Protein AF-A0A7Z8L5N6-F1 (afdb_monomer_lite)

Sequence (135 aa):
MPRYLVSDHAMERLQERFPQLWSALPVDDLAARMCVARWVSRGKSMGSQRRQDLLLACPIPWAGSTVTVVCAVSPLLGNRRPDTWAVRTVLSLEMAQANSARAQHEIRHAGQRRRQQQRRRRALRLRPQVVDWNC

Foldseek 3Di:
DFFEFEDPQALVQCCVPPVVVNVPADPDPVSSRVVVRVQQVPFDFPQAAPPGWTWTWRWDDDDNDTFTKIWTKDQPPPDPDRRYIYRPHIDHPVRVVVRVVVRVVVVVVVVVVVVVVVVVVVVVVPPPPPPPPDD

Structure (mmCIF, N/CA/C/O backbone):
data_AF-A0A7Z8L5N6-F1
#
_entry.id   AF-A0A7Z8L5N6-F1
#
loop_
_atom_site.group_PDB
_atom_site.id
_atom_site.type_symbol
_atom_site.label_atom_id
_atom_site.label_alt_id
_atom_site.label_comp_id
_atom_site.label_asym_id
_atom_site.label_entity_id
_atom_site.label_seq_id
_atom_site.pdbx_PDB_ins_code
_atom_site.Cartn_x
_atom_site.Cartn_y
_atom_site.Cartn_z
_atom_site.occupancy
_atom_site.B_iso_or_equiv
_atom_site.auth_seq_id
_atom_site.auth_comp_id
_atom_site.auth_asym_id
_atom_site.auth_atom_id
_atom_site.pdbx_PDB_model_num
ATOM 1 N N . MET A 1 1 ? -3.185 -17.207 -6.022 1.00 68.25 1 MET A N 1
ATOM 2 C CA . MET A 1 1 ? -2.449 -15.999 -5.580 1.00 68.25 1 MET A CA 1
ATOM 3 C C . MET A 1 1 ? -3.329 -14.775 -5.803 1.00 68.25 1 MET A C 1
ATOM 5 O O . MET A 1 1 ? -3.968 -14.737 -6.853 1.00 68.25 1 MET A O 1
ATOM 9 N N . PRO A 1 2 ? -3.383 -13.814 -4.859 1.00 83.62 2 PRO A N 1
ATOM 10 C CA . PRO A 1 2 ? -4.197 -12.608 -5.002 1.00 83.62 2 PRO A CA 1
ATOM 11 C C . PRO A 1 2 ? -3.788 -11.804 -6.239 1.00 83.62 2 PRO A C 1
ATOM 13 O O . PRO A 1 2 ? -2.598 -11.685 -6.542 1.00 83.62 2 PRO A O 1
ATOM 16 N N . ARG A 1 3 ? -4.769 -11.251 -6.951 1.00 90.81 3 ARG A N 1
ATOM 17 C CA . ARG A 1 3 ? -4.547 -10.333 -8.074 1.00 90.81 3 ARG A CA 1
ATOM 18 C C . ARG A 1 3 ? -4.662 -8.903 -7.572 1.00 90.81 3 ARG A C 1
ATOM 20 O O . ARG A 1 3 ? -5.661 -8.561 -6.947 1.00 90.81 3 ARG A O 1
ATOM 27 N N . TYR A 1 4 ? -3.675 -8.073 -7.883 1.00 94.12 4 TYR A N 1
ATOM 28 C CA . TYR A 1 4 ? -3.644 -6.677 -7.456 1.00 94.12 4 TYR A CA 1
ATOM 29 C C . TYR A 1 4 ? -3.927 -5.744 -8.631 1.00 94.12 4 TYR A C 1
ATOM 31 O O . TYR A 1 4 ? -3.301 -5.864 -9.682 1.00 94.12 4 TYR A O 1
ATOM 39 N N . LEU A 1 5 ? -4.861 -4.816 -8.440 1.00 94.50 5 LEU A N 1
ATOM 40 C CA . LEU A 1 5 ? -5.163 -3.733 -9.373 1.00 94.50 5 LEU A CA 1
ATOM 41 C C . LEU A 1 5 ? -4.654 -2.425 -8.785 1.00 94.50 5 LEU A C 1
ATOM 43 O O . LEU A 1 5 ? -5.035 -2.058 -7.674 1.00 94.50 5 LEU A O 1
ATOM 47 N N . VAL A 1 6 ? -3.786 -1.733 -9.515 1.00 96.56 6 VAL A N 1
ATOM 48 C CA . VAL A 1 6 ? -3.163 -0.495 -9.043 1.00 96.56 6 VAL A CA 1
ATOM 49 C C . VAL A 1 6 ? -4.013 0.692 -9.473 1.00 96.56 6 VAL A C 1
ATOM 51 O O . VAL A 1 6 ? -4.243 0.878 -10.668 1.00 96.56 6 VAL A O 1
ATOM 54 N N . SER A 1 7 ? -4.515 1.457 -8.500 1.00 95.31 7 SER A N 1
ATOM 55 C CA . SER A 1 7 ? -5.314 2.655 -8.766 1.00 95.31 7 SER A CA 1
ATOM 56 C C . SER A 1 7 ? -4.456 3.794 -9.316 1.00 95.31 7 SER A C 1
ATOM 58 O O . SER A 1 7 ? -3.252 3.850 -9.064 1.00 95.31 7 SER A O 1
ATOM 60 N N . ASP A 1 8 ? -5.091 4.743 -10.001 1.00 96.62 8 ASP A N 1
ATOM 61 C CA . ASP A 1 8 ? -4.429 5.971 -10.470 1.00 96.62 8 ASP A CA 1
ATOM 62 C C . ASP A 1 8 ? -3.824 6.740 -9.301 1.00 96.62 8 ASP A C 1
ATOM 64 O O . ASP A 1 8 ? -2.655 7.107 -9.318 1.00 96.62 8 ASP A O 1
ATOM 68 N N . HIS A 1 9 ? -4.581 6.841 -8.209 1.00 96.81 9 HIS A N 1
ATOM 69 C CA . HIS A 1 9 ? -4.106 7.467 -6.986 1.00 96.81 9 HIS A CA 1
ATOM 70 C C . HIS A 1 9 ? -2.848 6.791 -6.416 1.00 96.81 9 HIS A C 1
ATOM 72 O O . HIS A 1 9 ? -1.964 7.460 -5.886 1.00 96.81 9 HIS A O 1
ATOM 78 N N . ALA A 1 10 ? -2.737 5.463 -6.498 1.00 96.56 10 ALA A N 1
ATOM 79 C CA . ALA A 1 10 ? -1.530 4.768 -6.066 1.00 96.56 10 ALA A CA 1
ATOM 80 C C . ALA A 1 10 ? -0.332 5.096 -6.971 1.00 96.56 10 ALA A C 1
ATOM 82 O O . ALA A 1 10 ? 0.769 5.268 -6.449 1.00 96.56 10 ALA A O 1
ATOM 83 N N . MET A 1 11 ? -0.548 5.230 -8.283 1.00 97.75 11 MET A N 1
ATOM 84 C CA . MET A 1 11 ? 0.490 5.633 -9.237 1.00 97.75 11 MET A CA 1
ATOM 85 C C . MET A 1 11 ? 0.949 7.078 -9.003 1.00 97.75 11 MET A C 1
ATOM 87 O O . MET A 1 11 ? 2.147 7.313 -8.870 1.00 97.75 11 MET A O 1
ATOM 91 N N . GLU A 1 12 ? 0.019 8.021 -8.828 1.00 97.12 12 GLU A N 1
ATOM 92 C CA . GLU A 1 12 ? 0.323 9.419 -8.478 1.00 97.12 12 GLU A CA 1
ATOM 93 C C . GLU A 1 12 ? 1.181 9.503 -7.208 1.00 97.12 12 GLU A C 1
ATOM 95 O O . GLU A 1 12 ? 2.224 10.155 -7.178 1.00 97.12 12 GLU A O 1
ATOM 100 N N . ARG A 1 13 ? 0.793 8.781 -6.147 1.00 97.44 13 ARG A N 1
ATOM 101 C CA . ARG A 1 13 ? 1.563 8.776 -4.893 1.00 97.44 13 ARG A CA 1
ATOM 102 C C . ARG A 1 13 ? 2.911 8.085 -5.020 1.00 97.44 13 ARG A C 1
ATOM 104 O O . ARG A 1 13 ? 3.817 8.433 -4.266 1.00 97.44 13 ARG A O 1
ATOM 111 N N . LEU A 1 14 ? 3.063 7.138 -5.941 1.00 96.94 14 LEU A N 1
ATOM 112 C CA . LEU A 1 14 ? 4.355 6.523 -6.223 1.00 96.94 14 LEU A CA 1
ATOM 113 C C . LEU A 1 14 ? 5.297 7.535 -6.869 1.00 96.94 14 LEU A C 1
ATOM 115 O O . LEU A 1 14 ? 6.426 7.675 -6.407 1.00 96.94 14 LEU A O 1
ATOM 119 N N . GLN A 1 15 ? 4.808 8.270 -7.868 1.00 96.56 15 GLN A N 1
ATOM 120 C CA . GLN A 1 15 ? 5.559 9.329 -8.533 1.00 96.56 15 GLN A CA 1
ATOM 121 C C . GLN A 1 15 ? 5.994 10.421 -7.550 1.00 96.56 15 GLN A C 1
ATOM 123 O O . GLN A 1 15 ? 7.164 10.792 -7.520 1.00 96.56 15 GLN A O 1
ATOM 128 N N . GLU A 1 16 ? 5.074 10.901 -6.713 1.00 96.62 16 GLU A N 1
ATOM 129 C CA . GLU A 1 16 ? 5.359 11.958 -5.737 1.00 96.62 16 GLU A CA 1
ATOM 130 C C . GLU A 1 16 ? 6.363 11.529 -4.656 1.00 96.62 16 GLU A C 1
ATOM 132 O O . GLU A 1 16 ? 7.209 12.319 -4.243 1.00 96.62 16 GLU A O 1
ATOM 137 N N . ARG A 1 17 ? 6.241 10.299 -4.137 1.00 95.94 17 ARG A N 1
ATOM 138 C CA . ARG A 1 17 ? 6.960 9.867 -2.919 1.00 95.94 17 ARG A CA 1
ATOM 139 C C . ARG A 1 17 ? 8.230 9.084 -3.212 1.00 95.94 17 ARG A C 1
ATOM 141 O O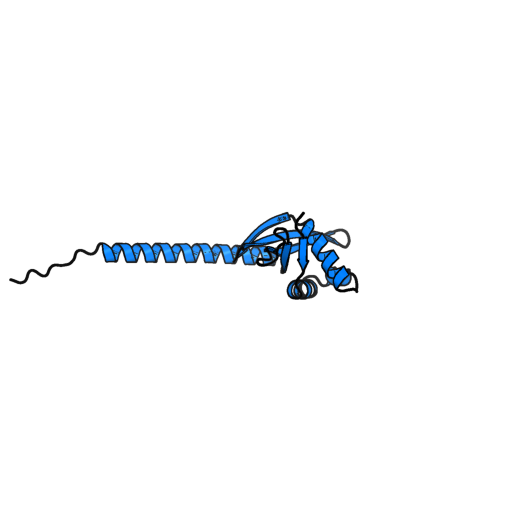 . ARG A 1 17 ? 9.111 9.016 -2.359 1.00 95.94 17 ARG A O 1
ATOM 148 N N . PHE A 1 18 ? 8.306 8.470 -4.387 1.00 96.38 18 PHE A N 1
ATOM 149 C CA . PHE A 1 18 ? 9.431 7.648 -4.815 1.00 96.38 18 PHE A CA 1
ATOM 150 C C . PHE A 1 18 ? 9.814 7.973 -6.265 1.00 96.38 18 PHE A C 1
ATOM 152 O O . PHE A 1 18 ? 9.785 7.079 -7.118 1.00 96.38 18 PHE A O 1
ATOM 159 N N . PRO A 1 19 ? 10.203 9.227 -6.566 1.00 94.62 19 PRO A N 1
ATOM 160 C CA . PRO A 1 19 ? 10.564 9.636 -7.924 1.00 94.62 19 PRO A CA 1
ATOM 161 C C . PRO A 1 19 ? 11.686 8.774 -8.521 1.00 94.62 19 PRO A C 1
ATOM 163 O O . PRO A 1 19 ? 11.694 8.509 -9.721 1.00 94.62 19 PRO A O 1
ATOM 166 N N . GLN A 1 20 ? 12.591 8.264 -7.680 1.00 93.75 20 GLN A N 1
ATOM 167 C CA . GLN A 1 20 ? 13.646 7.338 -8.083 1.00 93.75 20 GLN A CA 1
ATOM 168 C C . GLN A 1 20 ? 13.109 5.990 -8.578 1.00 93.75 20 GLN A C 1
ATOM 170 O O . GLN A 1 20 ? 13.660 5.429 -9.510 1.00 93.75 20 GLN A O 1
ATOM 175 N N . LEU A 1 21 ? 12.037 5.461 -7.982 1.00 94.25 21 LEU A N 1
ATOM 176 C CA . LEU A 1 21 ? 11.434 4.209 -8.450 1.00 94.25 21 LEU A CA 1
ATOM 177 C C . LEU A 1 21 ? 10.552 4.451 -9.672 1.00 94.25 21 LEU A C 1
ATOM 179 O O . LEU A 1 21 ? 10.488 3.604 -10.560 1.00 94.25 21 LEU A O 1
ATOM 183 N N . TRP A 1 22 ? 9.887 5.608 -9.713 1.00 94.38 22 TRP A N 1
ATOM 184 C CA . TRP A 1 22 ? 9.043 6.020 -10.828 1.00 94.38 22 TRP A CA 1
ATOM 185 C C . TRP A 1 22 ? 9.815 6.067 -12.147 1.00 94.38 22 TRP A C 1
ATOM 187 O O . TRP A 1 22 ? 9.345 5.531 -13.146 1.00 94.38 22 TRP A O 1
ATOM 197 N N . SER A 1 23 ? 11.024 6.632 -12.143 1.00 92.44 23 SER A N 1
ATOM 198 C CA . SER A 1 23 ? 11.855 6.752 -13.348 1.00 92.44 23 SER A CA 1
ATOM 199 C C . SER A 1 23 ? 12.333 5.415 -13.926 1.00 92.44 23 SER A C 1
ATOM 201 O O . SER A 1 23 ? 12.759 5.375 -15.076 1.00 92.44 23 SER A O 1
ATOM 203 N N . ALA A 1 24 ? 12.249 4.321 -13.164 1.00 92.06 24 ALA A N 1
ATOM 204 C CA . ALA A 1 24 ? 12.556 2.972 -13.640 1.00 92.06 24 ALA A CA 1
ATOM 205 C C . ALA A 1 24 ? 11.333 2.143 -14.028 1.00 92.06 24 ALA A C 1
ATOM 207 O O . ALA A 1 24 ? 11.481 0.980 -14.419 1.00 92.06 24 ALA A O 1
ATOM 208 N N . LEU A 1 25 ? 10.126 2.691 -13.906 1.00 93.94 25 LEU A N 1
ATOM 209 C CA . LEU A 1 25 ? 8.956 2.005 -14.425 1.00 93.94 25 LEU A CA 1
ATOM 210 C C . LEU A 1 25 ? 8.971 2.014 -15.962 1.00 93.94 25 LEU A C 1
ATOM 212 O O . LEU A 1 25 ? 9.488 2.946 -16.577 1.00 93.94 25 LEU A O 1
ATOM 216 N N . PRO A 1 26 ? 8.393 0.980 -16.598 1.00 94.88 26 PRO A N 1
ATOM 217 C CA . PRO A 1 26 ? 8.092 1.018 -18.023 1.00 94.88 26 PRO A CA 1
ATOM 218 C C . PRO A 1 26 ? 7.330 2.293 -18.409 1.00 94.88 26 PRO A C 1
ATOM 220 O O . PRO A 1 26 ? 6.476 2.748 -17.655 1.00 94.88 26 PRO A O 1
ATOM 223 N N . VAL A 1 27 ? 7.605 2.825 -19.604 1.00 92.06 27 VAL A N 1
ATOM 224 C CA . VAL A 1 27 ? 6.924 4.024 -20.137 1.00 92.06 27 VAL A CA 1
ATOM 225 C C . VAL A 1 27 ? 5.430 3.770 -20.380 1.00 92.06 27 VAL A C 1
ATOM 227 O O . VAL A 1 27 ? 4.613 4.674 -20.246 1.00 92.06 27 VAL A O 1
ATOM 230 N N . ASP A 1 28 ? 5.070 2.533 -20.724 1.00 96.31 28 ASP A N 1
ATOM 231 C CA . ASP A 1 28 ? 3.680 2.110 -20.890 1.00 96.31 28 ASP A CA 1
ATOM 232 C C . ASP A 1 28 ? 2.960 2.004 -19.531 1.00 96.31 28 ASP A C 1
ATOM 234 O O . ASP A 1 28 ? 3.415 1.291 -18.631 1.00 96.31 28 ASP A O 1
ATOM 238 N N . ASP A 1 29 ? 1.816 2.687 -19.391 1.00 93.94 29 ASP A N 1
ATOM 239 C CA . ASP A 1 29 ? 1.065 2.787 -18.127 1.00 93.94 29 ASP A CA 1
ATOM 240 C C . ASP A 1 29 ? 0.585 1.417 -17.620 1.00 93.94 29 ASP A C 1
ATOM 242 O O . ASP A 1 29 ? 0.696 1.103 -16.428 1.00 93.94 29 ASP A O 1
ATOM 246 N N . LEU A 1 30 ? 0.115 0.547 -18.520 1.00 95.50 30 LEU A N 1
ATOM 247 C CA . LEU A 1 30 ? -0.330 -0.793 -18.143 1.00 95.50 30 LEU A CA 1
ATOM 248 C C . LEU A 1 30 ? 0.847 -1.633 -17.631 1.00 95.50 30 LEU A C 1
ATOM 250 O O . LEU A 1 30 ? 0.750 -2.269 -16.575 1.00 95.50 30 LEU A O 1
ATOM 254 N N . ALA A 1 31 ? 1.978 -1.610 -18.334 1.00 96.44 31 ALA A N 1
ATOM 255 C CA . ALA A 1 31 ? 3.196 -2.297 -17.928 1.00 96.44 31 ALA A CA 1
ATOM 256 C C . ALA A 1 31 ? 3.746 -1.760 -16.595 1.00 96.44 31 ALA A C 1
ATOM 258 O O . ALA A 1 31 ? 4.171 -2.557 -15.746 1.00 96.44 31 ALA A O 1
ATOM 259 N N . ALA A 1 32 ? 3.684 -0.445 -16.367 1.00 95.81 32 ALA A N 1
ATOM 260 C CA . ALA A 1 32 ? 4.045 0.188 -15.101 1.00 95.81 32 ALA A CA 1
ATOM 261 C C . ALA A 1 32 ? 3.180 -0.334 -13.946 1.00 95.81 32 ALA A C 1
ATOM 263 O O . ALA A 1 32 ? 3.707 -0.832 -12.944 1.00 95.81 32 ALA A O 1
ATOM 264 N N . ARG A 1 33 ? 1.853 -0.350 -14.110 1.00 97.31 33 ARG A N 1
ATOM 265 C CA . ARG A 1 33 ? 0.923 -0.898 -13.106 1.00 97.31 33 ARG A CA 1
ATOM 266 C C . ARG A 1 33 ? 1.140 -2.383 -12.857 1.00 97.31 33 ARG A C 1
ATOM 268 O O . ARG A 1 33 ? 1.093 -2.823 -11.711 1.00 97.31 33 ARG A O 1
ATOM 275 N N . MET A 1 34 ? 1.421 -3.167 -13.897 1.00 96.38 34 MET A N 1
ATOM 276 C CA . MET A 1 34 ? 1.758 -4.586 -13.753 1.00 96.38 34 MET A CA 1
ATOM 277 C C . MET A 1 34 ? 3.088 -4.800 -13.019 1.00 96.38 34 MET A C 1
ATOM 279 O O . MET A 1 34 ? 3.255 -5.802 -12.318 1.00 96.38 34 MET A O 1
ATOM 283 N N . CYS A 1 35 ? 4.054 -3.893 -13.169 1.00 95.31 35 CYS A N 1
ATOM 284 C CA . CYS A 1 35 ? 5.290 -3.907 -12.390 1.00 95.31 35 CYS A CA 1
ATOM 285 C C . CYS A 1 35 ? 4.995 -3.677 -10.901 1.00 95.31 35 CYS A C 1
ATOM 287 O O . CYS A 1 35 ? 5.354 -4.506 -10.063 1.00 95.31 35 CYS A O 1
ATOM 289 N N . VAL A 1 36 ? 4.226 -2.632 -10.585 1.00 96.12 36 VAL A N 1
ATOM 290 C CA . VAL A 1 36 ? 3.826 -2.316 -9.207 1.00 96.12 36 VAL A CA 1
ATOM 291 C C . VAL A 1 36 ? 3.001 -3.453 -8.594 1.00 96.12 36 VAL A C 1
ATOM 293 O O . VAL A 1 36 ? 3.298 -3.906 -7.491 1.00 96.12 36 VAL A O 1
ATOM 296 N N . ALA A 1 37 ? 2.027 -4.005 -9.319 1.00 96.31 37 ALA A N 1
ATOM 297 C CA . ALA A 1 37 ? 1.238 -5.152 -8.864 1.00 96.31 37 ALA A CA 1
ATOM 298 C C . ALA A 1 37 ? 2.112 -6.378 -8.541 1.00 96.31 37 ALA A C 1
ATOM 300 O O . ALA A 1 37 ? 1.838 -7.103 -7.582 1.00 96.31 37 ALA A O 1
ATOM 301 N N . ARG A 1 38 ? 3.195 -6.599 -9.301 1.00 95.12 38 ARG A N 1
ATOM 302 C CA . ARG A 1 38 ? 4.175 -7.658 -9.017 1.00 95.12 38 ARG A CA 1
ATOM 303 C C . ARG A 1 38 ? 4.958 -7.386 -7.737 1.00 95.12 38 ARG A C 1
ATOM 305 O O . ARG A 1 38 ? 5.151 -8.328 -6.968 1.00 95.12 38 ARG A O 1
ATOM 312 N N . TRP A 1 39 ? 5.362 -6.144 -7.469 1.00 94.94 39 TRP A N 1
ATOM 313 C CA . TRP A 1 39 ? 5.981 -5.786 -6.186 1.00 94.94 39 TRP A CA 1
ATOM 314 C C . TRP A 1 39 ? 5.039 -6.090 -5.021 1.00 94.94 39 TRP A C 1
ATOM 316 O O . TRP A 1 39 ? 5.422 -6.795 -4.089 1.00 94.94 39 TRP A O 1
ATOM 326 N N . VAL A 1 40 ? 3.780 -5.660 -5.134 1.00 95.94 40 VAL A N 1
ATOM 327 C CA . VAL A 1 40 ? 2.744 -5.891 -4.117 1.00 95.94 40 VAL A CA 1
ATOM 328 C C . VAL A 1 40 ? 2.484 -7.378 -3.888 1.00 95.94 40 VAL A C 1
ATOM 330 O O . VAL A 1 40 ? 2.370 -7.812 -2.745 1.00 95.94 40 VAL A O 1
ATOM 333 N N . SER A 1 41 ? 2.472 -8.191 -4.949 1.00 94.31 41 SER A N 1
ATOM 334 C CA . SER A 1 41 ? 2.273 -9.645 -4.838 1.00 94.31 41 SER A CA 1
ATOM 335 C C . SER A 1 41 ? 3.349 -10.374 -4.029 1.00 94.31 41 SER A C 1
ATOM 337 O O . SER A 1 41 ? 3.101 -11.467 -3.523 1.00 94.31 41 SER A O 1
ATOM 339 N N . ARG A 1 42 ? 4.530 -9.761 -3.894 1.00 93.62 42 ARG A N 1
ATOM 340 C CA . ARG A 1 42 ? 5.667 -10.261 -3.109 1.00 93.62 42 ARG A CA 1
ATOM 341 C C . ARG A 1 42 ? 5.778 -9.565 -1.750 1.00 93.62 42 ARG A C 1
ATOM 343 O O . ARG A 1 42 ? 6.693 -9.863 -0.983 1.00 93.62 42 ARG A O 1
ATOM 350 N N . GLY A 1 43 ? 4.880 -8.621 -1.470 1.00 94.12 43 GLY A N 1
ATOM 351 C CA . GLY A 1 43 ? 4.873 -7.844 -0.246 1.00 94.12 43 GLY A CA 1
ATOM 352 C C . GLY A 1 43 ? 4.532 -8.693 0.977 1.00 94.12 43 GLY A C 1
ATOM 353 O O . GLY A 1 43 ? 3.777 -9.663 0.904 1.00 94.12 43 GLY A O 1
ATOM 354 N N . LYS A 1 44 ? 5.089 -8.311 2.126 1.00 94.12 44 LYS A N 1
ATOM 355 C CA . LYS A 1 44 ? 4.823 -8.945 3.422 1.00 94.12 44 LYS A CA 1
ATOM 356 C C . LYS A 1 44 ? 3.808 -8.129 4.208 1.00 94.12 44 LYS A C 1
ATOM 358 O O . LYS A 1 44 ? 3.910 -6.906 4.266 1.00 94.12 44 LYS A O 1
ATOM 3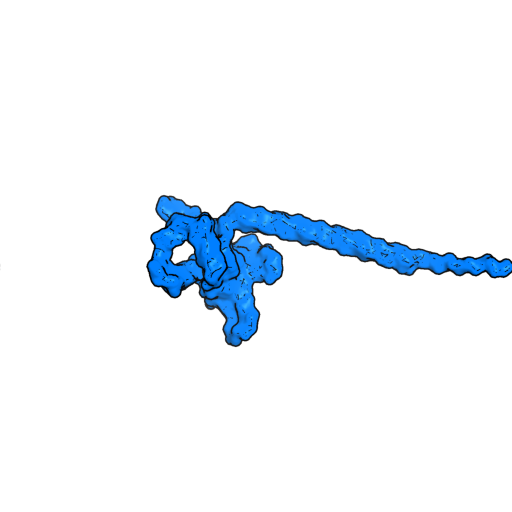63 N N . SER A 1 45 ? 2.855 -8.806 4.842 1.00 92.56 45 SER A N 1
ATOM 364 C CA . SER A 1 45 ? 1.888 -8.154 5.730 1.00 92.56 45 SER A CA 1
ATOM 365 C C . SER A 1 45 ? 2.593 -7.447 6.887 1.00 92.56 45 SER A C 1
ATOM 367 O O . SER A 1 45 ? 3.433 -8.039 7.562 1.00 92.56 45 SER A O 1
ATOM 369 N N . MET A 1 46 ? 2.235 -6.183 7.110 1.00 90.12 46 MET A N 1
ATOM 370 C CA . MET A 1 46 ? 2.708 -5.360 8.227 1.00 90.12 46 MET A CA 1
ATOM 371 C C . MET A 1 46 ? 1.628 -5.099 9.283 1.00 90.12 46 MET A C 1
ATOM 373 O O . MET A 1 46 ? 1.906 -4.502 10.320 1.00 90.12 46 MET A O 1
ATOM 377 N N . GLY A 1 47 ? 0.389 -5.506 9.012 1.00 85.31 47 GLY A N 1
ATOM 378 C CA . GLY A 1 47 ? -0.784 -5.161 9.808 1.00 85.31 47 GLY A CA 1
ATOM 379 C C . GLY A 1 47 ? -1.853 -4.471 8.968 1.00 85.31 47 GLY A C 1
ATOM 380 O O . GLY A 1 47 ? -1.808 -4.491 7.741 1.00 85.31 47 GLY A O 1
ATOM 381 N N . SER A 1 48 ? -2.836 -3.868 9.628 1.00 81.50 48 SER A N 1
ATOM 382 C CA . SER A 1 48 ? -3.996 -3.253 8.974 1.00 81.50 48 SER A CA 1
ATOM 383 C C . SER A 1 48 ? -4.180 -1.794 9.383 1.00 81.50 48 SER A C 1
ATOM 385 O O . SER A 1 48 ? -4.007 -1.453 10.556 1.00 81.50 48 SER A O 1
ATOM 387 N N . GLN A 1 49 ? -4.620 -0.956 8.446 1.00 73.38 49 GLN A N 1
ATOM 388 C CA . GLN A 1 49 ? -5.058 0.418 8.690 1.00 73.38 49 GLN A CA 1
ATOM 389 C C . GLN A 1 49 ? -6.603 0.488 8.770 1.00 73.38 49 GLN A C 1
ATOM 391 O O . GLN A 1 49 ? -7.311 -0.512 8.629 1.00 73.38 49 GLN A O 1
ATOM 396 N N . ARG A 1 50 ? -7.154 1.674 9.075 1.00 65.31 50 ARG A N 1
ATOM 397 C CA . ARG A 1 50 ? -8.606 1.946 9.122 1.00 65.31 50 ARG A CA 1
ATOM 398 C C . ARG A 1 50 ? -9.336 1.359 7.896 1.00 65.31 50 ARG A C 1
ATOM 400 O O . ARG A 1 50 ? -8.817 1.403 6.794 1.00 65.31 50 ARG A O 1
ATOM 407 N N . ARG A 1 51 ? -10.584 0.902 8.092 1.00 63.31 51 ARG A N 1
ATOM 408 C CA . ARG A 1 51 ? -11.505 0.405 7.039 1.00 63.31 51 ARG A CA 1
ATOM 409 C C . ARG A 1 51 ? -11.081 -0.884 6.304 1.00 63.31 51 ARG A C 1
ATOM 411 O O . ARG A 1 51 ? -11.514 -1.087 5.180 1.00 63.31 51 ARG A O 1
ATOM 418 N N . GLN A 1 52 ? -10.358 -1.785 6.975 1.00 68.50 52 GLN A N 1
ATOM 419 C CA . GLN A 1 52 ? -9.935 -3.100 6.445 1.00 68.50 52 GLN A CA 1
ATOM 420 C C . GLN A 1 52 ? -8.822 -3.052 5.387 1.00 68.50 52 GLN A C 1
ATOM 422 O O . GLN A 1 52 ? -8.556 -4.068 4.748 1.00 68.50 52 GLN A O 1
ATOM 427 N N . ASP A 1 53 ? -8.138 -1.918 5.224 1.00 87.00 53 ASP A N 1
ATOM 428 C CA . ASP A 1 53 ? -6.951 -1.886 4.375 1.00 87.00 53 ASP A CA 1
ATOM 429 C C . ASP A 1 53 ? -5.820 -2.685 5.043 1.00 87.00 53 ASP A C 1
ATOM 431 O O . ASP A 1 53 ? -5.431 -2.425 6.186 1.00 87.00 53 ASP A O 1
ATOM 435 N N . LEU A 1 54 ? -5.289 -3.666 4.323 1.00 91.31 54 LEU A N 1
ATOM 436 C CA . LEU A 1 54 ? -4.090 -4.409 4.683 1.00 91.31 54 LEU A CA 1
ATOM 437 C C . LEU A 1 54 ? -2.867 -3.612 4.221 1.00 91.31 54 LEU A C 1
ATOM 439 O O . LEU A 1 54 ? -2.826 -3.123 3.094 1.00 91.31 54 LEU A O 1
ATOM 443 N N . LEU A 1 55 ? -1.866 -3.479 5.085 1.00 93.88 55 LEU A N 1
ATOM 444 C CA . LEU A 1 55 ? -0.595 -2.851 4.744 1.00 93.88 55 LEU A CA 1
ATOM 445 C C . LEU A 1 55 ? 0.415 -3.923 4.340 1.00 93.88 55 LEU A C 1
ATOM 447 O O . LEU A 1 55 ? 0.673 -4.861 5.098 1.00 93.88 55 LEU A O 1
ATOM 451 N N . LEU A 1 56 ? 1.005 -3.761 3.158 1.00 95.62 56 LEU A N 1
ATOM 452 C CA . LEU A 1 56 ? 2.016 -4.661 2.609 1.00 95.62 56 LEU A CA 1
ATOM 453 C C . LEU A 1 56 ? 3.353 -3.930 2.445 1.00 95.62 56 LEU A C 1
ATOM 455 O O . LEU A 1 56 ? 3.454 -3.003 1.643 1.00 95.62 56 LEU A O 1
ATOM 459 N N . ALA A 1 57 ? 4.391 -4.368 3.160 1.00 96.88 57 ALA A N 1
ATOM 460 C CA . ALA A 1 57 ? 5.772 -3.952 2.920 1.00 96.88 57 ALA A CA 1
ATOM 461 C C . ALA A 1 57 ? 6.310 -4.640 1.668 1.00 96.88 57 ALA A C 1
ATOM 463 O O . ALA A 1 57 ? 6.442 -5.864 1.633 1.00 96.88 57 ALA A O 1
ATOM 464 N N . CYS A 1 58 ? 6.668 -3.846 0.670 1.00 96.31 58 CYS A N 1
ATOM 465 C CA . CYS A 1 58 ? 7.192 -4.291 -0.609 1.00 96.31 58 CYS A CA 1
ATOM 466 C C . CYS A 1 58 ? 8.663 -3.856 -0.704 1.00 96.31 58 CYS A C 1
ATOM 468 O O . CYS A 1 58 ? 8.928 -2.695 -1.028 1.00 96.31 58 CYS A O 1
ATOM 470 N N . PRO A 1 59 ? 9.626 -4.736 -0.375 1.00 95.00 59 PRO A N 1
ATOM 471 C CA . PRO A 1 59 ? 11.040 -4.438 -0.560 1.00 95.00 59 PRO A CA 1
ATOM 472 C C . PRO A 1 59 ? 11.381 -4.470 -2.054 1.00 95.00 59 PRO A C 1
ATOM 474 O O . PRO A 1 59 ? 11.162 -5.478 -2.729 1.00 95.00 59 PRO A O 1
ATOM 477 N N . ILE A 1 60 ? 11.912 -3.365 -2.569 1.00 94.19 60 ILE A N 1
ATOM 478 C CA . ILE A 1 60 ? 12.282 -3.188 -3.973 1.00 94.19 60 ILE A CA 1
ATOM 479 C C . ILE A 1 60 ? 13.799 -2.979 -4.041 1.00 94.19 60 ILE A C 1
ATOM 481 O O . ILE A 1 60 ? 14.294 -1.984 -3.504 1.00 94.19 60 ILE A O 1
ATOM 485 N N . PRO A 1 61 ? 14.554 -3.894 -4.676 1.00 90.94 61 PRO A N 1
ATOM 486 C CA . PRO A 1 61 ? 15.975 -3.690 -4.927 1.00 90.94 61 PRO A CA 1
ATOM 487 C C . PRO A 1 61 ? 16.189 -2.448 -5.795 1.00 90.94 61 PRO A C 1
ATOM 489 O O . PRO A 1 61 ? 15.569 -2.313 -6.850 1.00 90.94 61 PRO A O 1
ATOM 492 N N . TRP A 1 62 ? 17.059 -1.543 -5.355 1.00 90.75 62 TRP A N 1
ATOM 493 C CA . TRP A 1 62 ? 17.330 -0.288 -6.045 1.00 90.75 62 TRP A CA 1
ATOM 494 C C . TRP A 1 62 ? 18.763 0.181 -5.800 1.00 90.75 62 TRP A C 1
ATOM 496 O O . TRP A 1 62 ? 19.153 0.379 -4.652 1.00 90.75 62 TRP A O 1
ATOM 506 N N . ALA A 1 63 ? 19.534 0.376 -6.875 1.00 87.31 63 ALA A N 1
ATOM 507 C CA . ALA A 1 63 ? 20.883 0.958 -6.847 1.00 87.31 63 ALA A CA 1
ATOM 508 C C . ALA A 1 63 ? 21.819 0.374 -5.758 1.00 87.31 63 ALA A C 1
ATOM 510 O O . ALA A 1 63 ? 22.469 1.111 -5.023 1.00 87.31 63 ALA A O 1
ATOM 511 N N . GLY A 1 64 ? 21.861 -0.957 -5.618 1.00 88.94 64 GLY A N 1
ATOM 512 C CA . GLY A 1 64 ? 22.699 -1.638 -4.616 1.00 88.94 64 GLY A CA 1
ATOM 513 C C . GLY A 1 64 ? 22.139 -1.639 -3.186 1.00 88.94 64 GLY A C 1
ATOM 514 O O . GLY A 1 64 ? 22.784 -2.154 -2.280 1.00 88.94 64 GLY A O 1
ATOM 515 N N . SER A 1 65 ? 20.932 -1.107 -2.979 1.00 91.25 65 SER A N 1
ATOM 516 C CA . SER A 1 65 ? 20.208 -1.099 -1.704 1.00 91.25 65 SER A CA 1
ATOM 517 C C . SER A 1 65 ? 18.773 -1.627 -1.876 1.00 91.25 65 SER A C 1
ATOM 519 O O . SER A 1 65 ? 18.403 -2.157 -2.925 1.00 91.25 65 SER A O 1
ATOM 521 N N . THR A 1 66 ? 17.951 -1.529 -0.829 1.00 93.50 66 THR A N 1
ATOM 522 C CA . THR A 1 66 ? 16.523 -1.877 -0.846 1.00 93.50 66 THR A CA 1
ATOM 523 C C . THR A 1 66 ? 15.680 -0.681 -0.422 1.00 93.50 66 THR A C 1
ATOM 525 O O . THR A 1 66 ? 15.817 -0.175 0.690 1.00 93.50 66 THR A O 1
ATOM 528 N N . VAL A 1 67 ? 14.748 -0.272 -1.280 1.00 94.69 67 VAL A N 1
ATOM 529 C CA . VAL A 1 67 ? 13.711 0.710 -0.949 1.00 94.69 67 VAL A CA 1
ATOM 530 C C . VAL A 1 67 ? 12.458 -0.043 -0.521 1.00 94.69 67 VAL A C 1
ATOM 532 O O . VAL A 1 67 ? 11.950 -0.884 -1.256 1.00 94.69 67 VAL A O 1
ATOM 535 N N . THR A 1 68 ? 11.941 0.246 0.672 1.00 95.56 68 THR A N 1
ATOM 536 C CA . THR A 1 68 ? 10.683 -0.354 1.138 1.00 95.56 68 THR A CA 1
ATOM 537 C C . THR A 1 68 ? 9.518 0.576 0.832 1.00 95.56 68 THR A C 1
ATOM 539 O O . THR A 1 68 ? 9.405 1.651 1.421 1.00 95.56 68 THR A O 1
ATOM 542 N N . VAL A 1 69 ? 8.626 0.133 -0.053 1.00 96.81 69 VAL A N 1
ATOM 543 C CA . VAL A 1 69 ? 7.348 0.800 -0.331 1.00 96.81 69 VAL A CA 1
ATOM 544 C C . VAL A 1 69 ? 6.253 0.083 0.442 1.00 96.81 69 VAL A C 1
ATOM 546 O O . VAL A 1 69 ? 6.148 -1.140 0.377 1.00 96.81 69 VAL A O 1
ATOM 549 N N . VAL A 1 70 ? 5.416 0.817 1.170 1.00 96.81 70 VAL A N 1
ATOM 550 C CA . VAL A 1 70 ? 4.279 0.228 1.884 1.00 96.81 70 VAL A CA 1
ATOM 551 C C . VAL A 1 70 ? 3.003 0.484 1.100 1.00 96.81 70 VAL A C 1
ATOM 553 O O . VAL A 1 70 ? 2.615 1.627 0.891 1.00 96.81 70 VAL A O 1
ATOM 556 N N . CYS A 1 71 ? 2.326 -0.571 0.671 1.00 95.94 71 CYS A N 1
ATOM 557 C CA . CYS A 1 71 ? 1.091 -0.466 -0.099 1.00 95.94 71 CYS A CA 1
ATOM 558 C C . CYS A 1 71 ? -0.116 -0.723 0.799 1.00 95.94 71 CYS A C 1
ATOM 560 O O . CYS A 1 71 ? -0.165 -1.744 1.484 1.00 95.94 71 CYS A O 1
ATOM 562 N N . ALA A 1 72 ? -1.098 0.177 0.771 1.00 94.50 72 ALA A N 1
ATOM 563 C CA . ALA A 1 72 ? -2.398 -0.071 1.383 1.00 94.50 72 ALA A CA 1
ATOM 564 C C . ALA A 1 72 ? -3.307 -0.748 0.357 1.00 94.50 72 ALA A C 1
ATOM 566 O O . ALA A 1 72 ? -3.555 -0.192 -0.719 1.00 94.50 72 ALA A O 1
ATOM 567 N N . VAL A 1 73 ? -3.784 -1.947 0.680 1.00 93.88 73 VAL A N 1
ATOM 568 C CA . VAL A 1 73 ? -4.608 -2.759 -0.215 1.00 93.88 73 VAL A CA 1
ATOM 569 C C . VAL A 1 73 ? -5.936 -3.126 0.438 1.00 93.88 73 VAL A C 1
ATOM 571 O O . VAL A 1 73 ? -5.967 -3.503 1.605 1.00 93.88 73 VAL A O 1
ATOM 574 N N . SER A 1 74 ? -7.030 -3.067 -0.319 1.00 91.19 74 SER A N 1
ATOM 575 C CA . SER A 1 74 ? -8.347 -3.551 0.125 1.00 91.19 74 SER A CA 1
ATOM 576 C C . SER A 1 74 ? -8.918 -4.581 -0.842 1.00 91.19 74 SER A C 1
ATOM 578 O O . SER A 1 74 ? -8.652 -4.500 -2.045 1.00 91.19 74 SER A O 1
ATOM 580 N N . PRO A 1 75 ? -9.743 -5.525 -0.358 1.00 89.50 75 PRO A N 1
ATOM 581 C CA . PRO A 1 75 ? -10.503 -6.397 -1.240 1.00 89.50 75 PRO A CA 1
ATOM 582 C C . PRO A 1 75 ? -11.432 -5.557 -2.121 1.00 89.50 75 PRO A C 1
ATOM 584 O O . PRO A 1 75 ? -12.100 -4.629 -1.654 1.00 89.50 75 PRO A O 1
ATOM 587 N N . LEU A 1 76 ? -11.481 -5.881 -3.410 1.00 86.56 76 LEU A N 1
ATOM 588 C CA . LEU A 1 76 ? -12.375 -5.217 -4.347 1.00 86.56 76 LEU A CA 1
ATOM 589 C C . LEU A 1 76 ? -13.784 -5.817 -4.209 1.00 86.56 76 LEU A C 1
ATOM 591 O O . LEU A 1 76 ? -14.142 -6.779 -4.889 1.00 86.56 76 LEU A O 1
ATOM 595 N N . LEU A 1 77 ? -14.574 -5.264 -3.286 1.00 73.88 77 LEU A N 1
ATOM 596 C CA . LEU A 1 77 ? -15.954 -5.690 -3.048 1.00 73.88 77 LEU A CA 1
ATOM 597 C C . LEU A 1 77 ? -16.827 -5.380 -4.276 1.00 73.88 77 LEU A C 1
ATOM 599 O O . LEU A 1 77 ? -16.783 -4.272 -4.805 1.00 73.88 77 LEU A O 1
ATOM 603 N N . GLY A 1 78 ? -17.625 -6.354 -4.719 1.00 65.88 78 GLY A N 1
ATOM 604 C CA . GLY A 1 78 ? -18.587 -6.191 -5.821 1.00 65.88 78 GLY A CA 1
ATOM 605 C C . GLY A 1 78 ? -18.202 -6.860 -7.144 1.00 65.88 78 GLY A C 1
ATOM 606 O O . GLY A 1 78 ? -19.063 -7.026 -8.002 1.00 65.88 78 GLY A O 1
ATOM 607 N N . ASN A 1 79 ? -16.961 -7.330 -7.302 1.00 57.47 79 ASN A N 1
ATOM 608 C CA . ASN A 1 79 ? -16.582 -8.153 -8.453 1.00 57.47 79 ASN A CA 1
ATOM 609 C C . ASN A 1 79 ? -16.753 -9.648 -8.148 1.00 57.47 79 ASN A C 1
ATOM 611 O O . ASN A 1 79 ? -16.430 -10.110 -7.057 1.00 57.47 79 ASN A O 1
ATOM 615 N N . ARG A 1 80 ? -17.179 -10.438 -9.147 1.00 62.16 80 ARG A N 1
ATOM 616 C CA . ARG A 1 80 ? -17.310 -11.917 -9.096 1.00 62.16 80 ARG A CA 1
ATOM 617 C C . ARG A 1 80 ? -15.974 -12.667 -8.888 1.00 62.16 80 ARG A C 1
ATOM 619 O O . ARG A 1 80 ? -15.873 -13.849 -9.202 1.00 62.16 80 ARG A O 1
ATOM 626 N N . ARG A 1 81 ? -14.915 -11.986 -8.439 1.00 69.31 81 ARG A N 1
ATOM 627 C CA . ARG A 1 81 ? -13.560 -12.525 -8.274 1.00 69.31 81 ARG A CA 1
ATOM 628 C C . ARG A 1 81 ? -13.092 -12.299 -6.833 1.00 69.31 81 ARG A C 1
ATOM 630 O O . ARG A 1 81 ? -12.555 -11.227 -6.556 1.00 69.31 81 ARG A O 1
ATOM 637 N N . PRO A 1 82 ? -13.253 -13.294 -5.942 1.00 73.81 82 PRO A N 1
ATOM 638 C CA . PRO A 1 82 ? -12.943 -13.154 -4.516 1.00 73.81 82 PRO A CA 1
ATOM 639 C C . PRO A 1 82 ? -11.458 -12.862 -4.228 1.00 73.81 82 PRO A C 1
ATOM 641 O O . PRO A 1 82 ? -11.134 -12.327 -3.175 1.00 73.81 82 PRO A O 1
ATOM 644 N N . ASP A 1 83 ? -10.563 -13.120 -5.188 1.00 86.25 83 ASP A N 1
ATOM 645 C CA . ASP A 1 83 ? -9.111 -12.972 -5.017 1.00 86.25 83 ASP A CA 1
ATOM 646 C C . ASP A 1 83 ? -8.535 -11.649 -5.550 1.00 86.25 83 ASP A C 1
ATOM 648 O O . ASP A 1 83 ? -7.323 -11.537 -5.742 1.00 86.25 83 ASP A O 1
ATOM 652 N N . THR A 1 84 ? -9.373 -10.650 -5.851 1.00 90.12 84 THR A N 1
ATOM 653 C CA . THR A 1 84 ? -8.907 -9.368 -6.411 1.00 90.12 84 THR A CA 1
ATOM 654 C C . THR A 1 84 ? -8.855 -8.272 -5.354 1.00 90.12 84 THR A C 1
ATOM 656 O O . THR A 1 84 ? -9.838 -7.994 -4.671 1.00 90.12 84 THR A O 1
ATOM 659 N N . TRP A 1 85 ? -7.702 -7.618 -5.259 1.00 92.81 85 TRP A N 1
ATOM 660 C CA . TRP A 1 85 ? -7.405 -6.562 -4.303 1.00 92.81 85 TRP A CA 1
ATOM 661 C C . TRP A 1 85 ? -7.018 -5.282 -5.041 1.00 92.81 85 TRP A C 1
ATOM 663 O O . TRP A 1 85 ? -6.299 -5.316 -6.037 1.00 92.81 85 TRP A O 1
ATOM 673 N N . ALA A 1 86 ? -7.489 -4.141 -4.556 1.00 93.19 86 ALA A N 1
ATOM 674 C CA . ALA A 1 86 ? -7.111 -2.834 -5.066 1.00 93.19 86 ALA A CA 1
ATOM 675 C C . ALA A 1 86 ? -5.954 -2.274 -4.240 1.00 93.19 86 ALA A C 1
ATOM 677 O O . ALA A 1 86 ? -6.072 -2.149 -3.022 1.00 93.19 86 ALA A O 1
ATOM 678 N N . VAL A 1 87 ? -4.869 -1.879 -4.899 1.00 95.50 87 VAL A N 1
ATOM 679 C CA . VAL A 1 87 ? -3.834 -1.035 -4.302 1.00 95.50 87 VAL A CA 1
ATOM 680 C C . VAL A 1 87 ? -4.375 0.383 -4.278 1.00 95.50 87 VAL A C 1
ATOM 682 O O . VAL A 1 87 ? -4.578 0.996 -5.324 1.00 95.50 87 VAL A O 1
ATOM 685 N N . ARG A 1 88 ? -4.681 0.879 -3.080 1.00 93.88 88 ARG A N 1
ATOM 686 C CA . ARG A 1 88 ? -5.344 2.170 -2.882 1.00 93.88 88 ARG A CA 1
ATOM 687 C C . ARG A 1 88 ? -4.361 3.322 -2.886 1.00 93.88 88 ARG A C 1
ATOM 689 O O . ARG A 1 88 ? -4.662 4.368 -3.447 1.00 93.88 88 ARG A O 1
ATOM 696 N N . THR A 1 89 ? -3.218 3.134 -2.236 1.00 94.62 89 THR A N 1
ATOM 697 C CA . THR A 1 89 ? -2.166 4.142 -2.114 1.00 94.62 89 THR A CA 1
ATOM 698 C C . THR A 1 89 ? -0.834 3.472 -1.784 1.00 94.62 89 THR A C 1
ATOM 700 O O . THR A 1 89 ? -0.803 2.324 -1.326 1.00 94.62 89 THR A O 1
ATOM 703 N N . VAL A 1 90 ? 0.258 4.205 -1.985 1.00 95.88 90 VAL A N 1
ATOM 704 C CA . VAL A 1 90 ? 1.615 3.798 -1.609 1.00 95.88 90 VAL A CA 1
ATOM 705 C C . VAL A 1 90 ? 2.191 4.793 -0.614 1.00 95.88 90 VAL A C 1
ATOM 707 O O . VAL A 1 90 ? 2.044 5.998 -0.777 1.00 95.88 90 VAL A O 1
ATOM 710 N N . LEU A 1 91 ? 2.830 4.308 0.439 1.00 95.19 91 LEU A N 1
ATOM 711 C CA . LEU A 1 91 ? 3.372 5.081 1.551 1.00 95.19 91 LEU A CA 1
ATOM 712 C C . LEU A 1 91 ? 4.871 4.795 1.686 1.00 95.19 91 LEU A C 1
ATOM 714 O O . LEU A 1 91 ? 5.330 3.692 1.376 1.00 95.19 91 LEU A O 1
ATOM 718 N N . SER A 1 92 ? 5.622 5.754 2.230 1.00 95.12 92 SER A N 1
ATOM 719 C CA . SER A 1 92 ? 6.903 5.427 2.858 1.00 95.12 92 SER A CA 1
ATOM 720 C C . SER A 1 92 ? 6.677 4.613 4.129 1.00 95.12 92 SER A C 1
ATOM 722 O O . SER A 1 92 ? 5.593 4.640 4.726 1.00 95.12 92 SER A O 1
ATOM 724 N N . LEU A 1 93 ? 7.708 3.883 4.553 1.00 93.06 93 LEU A N 1
ATOM 725 C CA . LEU A 1 93 ? 7.667 3.123 5.798 1.00 93.06 93 LEU A CA 1
ATOM 726 C C . LEU A 1 93 ? 7.343 4.026 6.999 1.00 93.06 93 LEU A C 1
ATOM 728 O O . LEU A 1 93 ? 6.475 3.692 7.804 1.00 93.06 93 LEU A O 1
ATOM 732 N N . GLU A 1 94 ? 7.974 5.196 7.067 1.00 93.38 94 GLU A N 1
ATOM 733 C CA . GLU A 1 94 ? 7.745 6.190 8.118 1.00 93.38 94 GLU A CA 1
ATOM 734 C C . GLU A 1 94 ? 6.294 6.693 8.121 1.00 93.38 94 GLU A C 1
ATOM 736 O O . GLU A 1 94 ? 5.634 6.699 9.161 1.00 93.38 94 GLU A O 1
ATOM 741 N N . MET A 1 95 ? 5.739 7.025 6.948 1.00 93.25 95 MET A N 1
ATOM 742 C CA . MET A 1 95 ? 4.337 7.441 6.834 1.00 93.25 95 MET A CA 1
ATOM 743 C C . MET A 1 95 ? 3.379 6.332 7.274 1.00 93.25 95 MET A C 1
ATOM 745 O O . MET A 1 95 ? 2.388 6.601 7.954 1.00 93.25 95 MET A O 1
ATOM 749 N N . ALA A 1 96 ? 3.658 5.080 6.903 1.00 91.81 96 ALA A N 1
ATOM 750 C CA . ALA A 1 96 ? 2.846 3.939 7.311 1.00 91.81 96 ALA A CA 1
ATOM 751 C C . ALA A 1 96 ? 2.869 3.736 8.835 1.00 91.81 96 ALA A C 1
ATOM 753 O O . ALA A 1 96 ? 1.821 3.492 9.444 1.00 91.81 96 ALA A O 1
ATOM 754 N N . GLN A 1 97 ? 4.035 3.895 9.464 1.00 90.19 97 GLN A N 1
ATOM 755 C CA . GLN A 1 97 ? 4.197 3.817 10.916 1.00 90.19 97 GLN A CA 1
ATOM 756 C C . GLN A 1 97 ? 3.468 4.964 11.627 1.00 90.19 97 GLN A C 1
ATOM 758 O O . GLN A 1 97 ? 2.685 4.711 12.545 1.00 90.19 97 GLN A O 1
ATOM 763 N N . ALA A 1 98 ? 3.636 6.204 11.160 1.00 90.25 98 ALA A N 1
ATOM 764 C CA . ALA A 1 98 ? 2.957 7.375 11.711 1.00 90.25 98 ALA A CA 1
ATOM 765 C C . ALA A 1 98 ? 1.426 7.254 11.602 1.00 90.25 98 ALA A C 1
ATOM 767 O O . ALA A 1 98 ? 0.700 7.480 12.576 1.00 90.25 98 ALA A O 1
ATOM 768 N N . ASN A 1 99 ? 0.921 6.817 10.444 1.00 88.81 99 ASN A N 1
ATOM 769 C CA . ASN A 1 99 ? -0.506 6.576 10.228 1.00 88.81 99 ASN A CA 1
ATOM 770 C C . ASN A 1 99 ? -1.049 5.484 11.155 1.00 88.81 99 ASN A C 1
ATOM 772 O O . ASN A 1 99 ? -2.137 5.634 11.719 1.00 88.81 99 ASN A O 1
ATOM 776 N N . SER A 1 100 ? -0.289 4.403 11.340 1.00 84.62 100 SER A N 1
ATOM 777 C CA . SER A 1 100 ? -0.657 3.304 12.235 1.00 84.62 100 SER A CA 1
ATOM 778 C C . SER A 1 100 ? -0.697 3.757 13.695 1.00 84.62 100 SER A C 1
ATOM 780 O O . SER A 1 100 ? -1.676 3.488 14.393 1.00 84.62 100 SER A O 1
ATOM 782 N N . ALA A 1 101 ? 0.310 4.510 14.147 1.00 87.69 101 ALA A N 1
ATOM 783 C CA . ALA A 1 101 ? 0.359 5.064 15.498 1.00 87.69 101 ALA A CA 1
ATOM 784 C C . ALA A 1 101 ? -0.828 6.002 15.768 1.00 87.69 101 ALA A C 1
ATOM 786 O O . ALA A 1 101 ? -1.514 5.874 16.788 1.00 87.69 101 ALA A O 1
ATOM 787 N N . ARG A 1 102 ? -1.140 6.890 14.814 1.00 87.25 102 ARG A N 1
ATOM 788 C CA . ARG A 1 102 ? -2.294 7.795 14.898 1.00 87.25 102 ARG A CA 1
ATOM 789 C C . ARG A 1 102 ? -3.612 7.026 14.967 1.00 87.25 102 ARG A C 1
ATOM 791 O O . ARG A 1 102 ? -4.426 7.295 15.849 1.00 87.25 102 ARG A O 1
ATOM 798 N N . ALA A 1 103 ? -3.795 6.029 14.102 1.00 83.88 103 ALA A N 1
ATOM 799 C CA . ALA A 1 103 ? -5.002 5.208 14.082 1.00 83.88 103 ALA A CA 1
ATOM 800 C C . ALA A 1 103 ? -5.204 4.451 15.405 1.00 83.88 103 ALA A C 1
ATOM 802 O O . ALA A 1 103 ? -6.312 4.421 15.946 1.00 83.88 103 ALA A O 1
ATOM 803 N N . GLN A 1 104 ? -4.136 3.878 15.969 1.00 84.81 104 GLN A N 1
ATOM 804 C CA . GLN A 1 104 ? -4.190 3.210 17.270 1.00 84.81 104 GLN A CA 1
ATOM 805 C C . GLN A 1 104 ? -4.555 4.180 18.397 1.00 84.81 104 GLN A C 1
ATOM 807 O O . GLN A 1 104 ? -5.374 3.845 19.257 1.00 84.81 104 GLN A O 1
ATOM 812 N N . HIS A 1 105 ? -3.986 5.386 18.389 1.00 87.50 105 HIS A N 1
ATOM 813 C CA . HIS A 1 105 ? -4.304 6.421 19.368 1.00 87.50 105 HIS A CA 1
ATOM 814 C C . HIS A 1 105 ? -5.788 6.826 19.309 1.00 87.50 105 HIS A C 1
ATOM 816 O O . HIS A 1 105 ? -6.467 6.849 20.339 1.00 87.50 105 HIS A O 1
ATOM 822 N N . GLU A 1 106 ? -6.333 7.043 18.109 1.00 87.25 106 GLU A N 1
ATOM 823 C CA . GLU A 1 106 ? -7.753 7.360 17.912 1.00 87.25 106 GLU A CA 1
ATOM 824 C C . GLU A 1 106 ? -8.676 6.229 18.390 1.00 87.2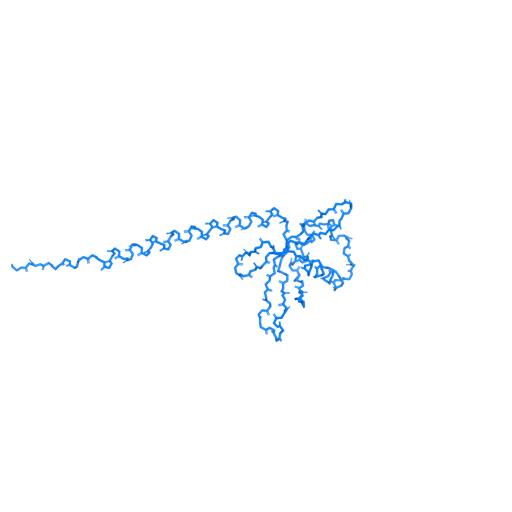5 106 GLU A C 1
ATOM 826 O O . GLU A 1 106 ? -9.692 6.494 19.037 1.00 87.25 106 GLU A O 1
ATOM 831 N N . ILE A 1 107 ? -8.328 4.966 18.111 1.00 85.81 107 ILE A N 1
ATOM 832 C CA . ILE A 1 107 ? -9.097 3.798 18.569 1.00 85.81 107 ILE A CA 1
ATOM 833 C C . ILE A 1 107 ? -9.131 3.748 20.100 1.00 85.81 107 ILE A C 1
ATOM 835 O O . ILE A 1 107 ? -10.204 3.564 20.685 1.00 85.81 107 ILE A O 1
ATOM 839 N N . ARG A 1 108 ? -7.985 3.957 20.761 1.00 87.94 108 ARG A N 1
ATOM 840 C CA . ARG A 1 108 ? -7.901 3.990 22.230 1.00 87.94 108 ARG A CA 1
ATOM 841 C C . ARG A 1 108 ? -8.774 5.106 22.807 1.00 87.94 108 ARG A C 1
ATOM 843 O O . ARG A 1 108 ? -9.590 4.834 23.691 1.00 87.94 108 ARG A O 1
ATOM 850 N N . HIS A 1 109 ? -8.680 6.323 22.270 1.00 89.25 109 HIS A N 1
ATOM 851 C CA . HIS A 1 109 ? -9.500 7.454 22.717 1.00 89.25 109 HIS A CA 1
ATOM 852 C C . HIS A 1 109 ? -11.000 7.225 22.498 1.00 89.25 109 HIS A C 1
ATOM 854 O O . HIS A 1 109 ? -11.808 7.486 23.393 1.00 89.25 109 HIS A O 1
ATOM 860 N N . ALA A 1 110 ? -11.395 6.699 21.337 1.00 88.06 110 ALA A N 1
ATOM 861 C CA . ALA A 1 110 ? -12.787 6.364 21.058 1.00 88.06 110 ALA A CA 1
ATOM 862 C C . ALA A 1 110 ? -13.311 5.290 22.027 1.00 88.06 110 ALA A C 1
ATOM 864 O O . ALA A 1 110 ? -14.431 5.403 22.533 1.00 88.06 110 ALA A O 1
ATOM 865 N N . GLY A 1 111 ? -12.492 4.282 22.340 1.00 89.69 111 GLY A N 1
ATOM 866 C CA . GLY A 1 111 ? -12.808 3.251 23.328 1.00 89.69 111 GLY A CA 1
ATOM 867 C C . GLY A 1 111 ? -13.034 3.822 24.730 1.00 89.69 111 GLY A C 1
ATOM 868 O O . GLY A 1 111 ? -14.021 3.476 25.383 1.00 89.69 111 GLY A O 1
ATOM 869 N N . GLN A 1 112 ? -12.177 4.744 25.177 1.00 91.88 112 GLN A N 1
ATOM 870 C CA . GLN A 1 112 ? -12.332 5.431 26.465 1.00 91.88 112 GLN A CA 1
ATOM 871 C C . GLN A 1 112 ? -13.630 6.248 26.527 1.00 91.88 112 GLN A C 1
ATOM 873 O O . GLN A 1 112 ? -14.403 6.093 27.474 1.00 91.88 112 GLN A O 1
ATOM 878 N N . ARG A 1 113 ? -13.925 7.046 25.489 1.00 90.19 113 ARG A N 1
ATOM 879 C CA . ARG A 1 113 ? -15.168 7.837 25.404 1.00 90.19 113 ARG A CA 1
ATOM 880 C C . ARG A 1 113 ? -16.413 6.949 25.457 1.00 90.19 113 ARG A C 1
ATOM 882 O O . ARG A 1 113 ? -17.335 7.234 26.219 1.00 90.19 113 ARG A O 1
ATOM 889 N N . ARG A 1 114 ? -16.424 5.832 24.717 1.00 89.12 114 ARG A N 1
ATOM 890 C CA . ARG A 1 114 ? -17.534 4.859 24.734 1.00 89.12 114 ARG A CA 1
ATOM 891 C C . ARG A 1 114 ? -17.744 4.258 26.123 1.00 89.12 114 ARG A C 1
ATOM 893 O O . ARG A 1 114 ? -18.878 4.210 26.594 1.00 89.12 114 ARG A O 1
ATOM 900 N N . ARG A 1 115 ? -16.667 3.857 26.810 1.00 89.75 115 ARG A N 1
ATOM 901 C CA . ARG A 1 115 ? -16.738 3.329 28.186 1.00 89.75 115 ARG A CA 1
ATOM 902 C C . ARG A 1 115 ? -17.282 4.372 29.162 1.00 89.75 115 ARG A C 1
ATOM 904 O O . ARG A 1 115 ? -18.148 4.051 29.973 1.00 89.75 115 ARG A O 1
ATOM 911 N N . GLN A 1 116 ? -16.826 5.620 29.068 1.00 89.00 116 GLN A N 1
ATOM 912 C CA . GLN A 1 116 ? -17.313 6.708 29.919 1.00 89.00 116 GLN A CA 1
ATOM 913 C C . GLN A 1 116 ? -18.803 6.988 29.679 1.00 89.00 116 GLN A C 1
ATOM 915 O O . GLN A 1 116 ? -19.572 7.114 30.633 1.00 89.00 116 GLN A O 1
ATOM 920 N N . GLN A 1 117 ? -19.235 7.022 28.417 1.00 88.75 117 GLN A N 1
ATOM 921 C CA . GLN A 1 117 ? -20.637 7.232 28.061 1.00 88.75 117 GLN A CA 1
ATOM 922 C C . GLN A 1 117 ? -21.528 6.074 28.534 1.00 88.75 117 GLN A C 1
ATOM 924 O O . GLN A 1 117 ? -22.615 6.314 29.060 1.00 88.75 117 GLN A O 1
ATOM 929 N N . GLN A 1 118 ? -21.063 4.826 28.417 1.00 87.75 118 GLN A N 1
ATOM 930 C CA . GLN A 1 118 ? -21.764 3.657 28.957 1.00 87.75 118 GLN A CA 1
ATOM 931 C C . GLN A 1 118 ? -21.887 3.717 30.484 1.00 87.75 118 GLN A C 1
ATOM 933 O O . GLN A 1 118 ? -22.972 3.463 31.006 1.00 87.75 118 GLN A O 1
ATOM 938 N N . ARG A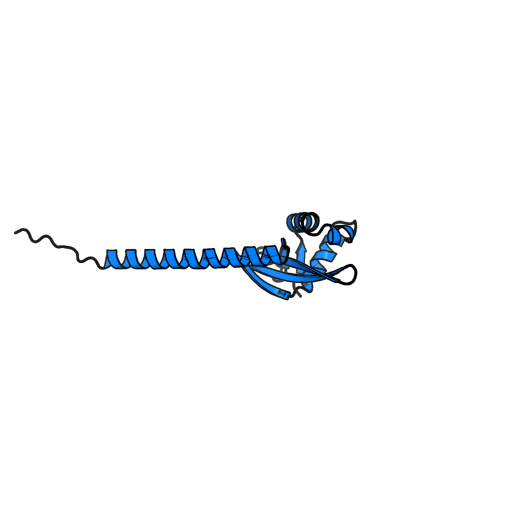 1 119 ? -20.820 4.105 31.200 1.00 85.62 119 ARG A N 1
ATOM 939 C CA . ARG A 1 119 ? -20.859 4.303 32.660 1.00 85.62 119 ARG A CA 1
ATOM 940 C C . ARG A 1 119 ? -21.875 5.375 33.057 1.00 85.62 119 ARG A C 1
ATOM 942 O O . ARG A 1 119 ? -22.710 5.111 33.914 1.00 85.62 119 ARG A O 1
ATOM 949 N N . ARG A 1 120 ? -21.874 6.534 32.384 1.00 85.00 120 ARG A N 1
ATOM 950 C CA . ARG A 1 120 ? -22.860 7.608 32.616 1.00 85.00 120 ARG A CA 1
ATOM 951 C C . ARG A 1 120 ? -24.295 7.136 32.372 1.00 85.00 120 ARG A C 1
ATOM 953 O O . ARG A 1 120 ? -25.155 7.354 33.215 1.00 85.00 120 ARG A O 1
ATOM 960 N N . ARG A 1 121 ? -24.553 6.442 31.258 1.00 83.94 121 ARG A N 1
ATOM 961 C CA . ARG A 1 121 ? -25.884 5.887 30.950 1.00 83.94 121 ARG A CA 1
ATOM 962 C C . ARG A 1 121 ? -26.349 4.868 31.993 1.00 83.94 121 ARG A C 1
ATOM 964 O O . ARG A 1 121 ? -27.517 4.887 32.358 1.00 83.94 121 ARG A O 1
ATOM 971 N N . ARG A 1 122 ? -25.456 4.000 32.482 1.00 79.88 122 ARG A N 1
ATOM 972 C CA . ARG A 1 122 ? -25.775 3.053 33.564 1.00 79.88 122 ARG A CA 1
ATOM 973 C C . ARG A 1 122 ? -26.093 3.774 34.874 1.00 79.88 122 ARG A C 1
ATOM 975 O O . ARG A 1 122 ? -27.105 3.4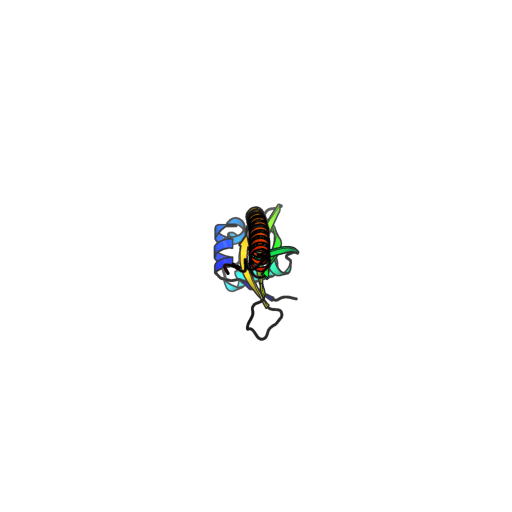59 35.481 1.00 79.88 122 ARG A O 1
ATOM 982 N N . ALA A 1 123 ? -25.294 4.768 35.260 1.00 79.94 123 ALA A N 1
ATOM 983 C CA . ALA A 1 123 ? -25.541 5.560 36.466 1.00 79.94 123 ALA A CA 1
ATOM 984 C C . ALA A 1 123 ? -26.883 6.312 36.414 1.00 79.94 123 ALA A C 1
ATOM 986 O O . ALA A 1 123 ? -27.591 6.364 37.411 1.00 79.94 123 ALA A O 1
ATOM 987 N N . LEU A 1 124 ? -27.269 6.840 35.246 1.00 76.31 124 LEU A N 1
ATOM 988 C CA . LEU A 1 124 ? -28.575 7.484 35.055 1.00 76.31 124 LEU A CA 1
ATOM 989 C C . LEU A 1 124 ? -29.750 6.498 35.151 1.00 76.31 124 LEU A C 1
ATOM 991 O O . LEU A 1 124 ? -30.796 6.876 35.660 1.00 76.31 124 LEU A O 1
ATOM 995 N N . ARG A 1 125 ? -29.588 5.245 34.699 1.00 72.75 125 ARG A N 1
ATOM 996 C CA . ARG A 1 125 ? -30.621 4.197 34.841 1.00 72.75 125 ARG A CA 1
ATOM 997 C C . ARG A 1 125 ? -30.776 3.680 36.271 1.00 72.75 125 ARG A C 1
ATOM 999 O O . ARG A 1 125 ? -31.832 3.168 36.602 1.00 72.75 125 ARG A O 1
ATOM 1006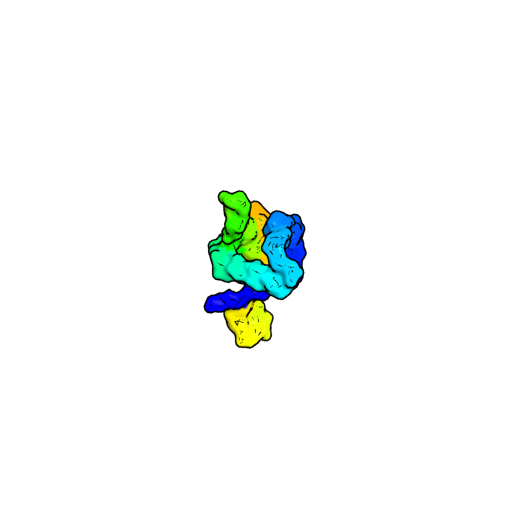 N N . LEU A 1 126 ? -29.722 3.772 37.080 1.00 65.12 126 LEU A N 1
ATOM 1007 C CA . LEU A 1 126 ? -29.703 3.316 38.472 1.00 65.12 126 LEU A CA 1
ATOM 1008 C C . LEU A 1 126 ? -30.063 4.427 39.467 1.00 65.12 126 LEU A C 1
ATOM 1010 O O . LEU A 1 126 ? -29.992 4.196 40.671 1.00 65.12 126 LEU A O 1
ATOM 1014 N N . ARG A 1 127 ? -30.426 5.632 38.999 1.00 55.59 127 ARG A N 1
ATOM 1015 C CA . ARG A 1 127 ? -30.964 6.656 39.897 1.00 55.59 127 ARG A CA 1
ATOM 1016 C C . ARG A 1 127 ? -32.305 6.153 40.442 1.00 55.59 127 ARG A C 1
ATOM 1018 O O . ARG A 1 127 ? -33.185 5.877 39.625 1.00 55.59 127 ARG A O 1
ATOM 1025 N N . PRO A 1 128 ? -32.474 6.027 41.770 1.00 56.25 128 PRO A N 1
ATOM 1026 C CA . PRO A 1 128 ? -33.780 5.724 42.332 1.00 56.25 128 PRO A CA 1
ATOM 1027 C C . PRO A 1 128 ? -34.749 6.820 41.885 1.00 56.25 128 PRO A C 1
ATOM 1029 O O . PRO A 1 128 ? -34.394 8.003 41.899 1.00 56.25 128 PRO A O 1
ATOM 1032 N N . GLN A 1 129 ? -35.946 6.429 41.441 1.00 60.16 129 GLN A N 1
ATOM 1033 C CA . GLN A 1 129 ? -37.048 7.377 41.355 1.00 60.16 129 GLN A CA 1
ATOM 1034 C C . GLN A 1 129 ? -37.247 7.898 42.773 1.00 60.16 129 GLN A C 1
ATOM 1036 O O . GLN A 1 129 ? -37.634 7.143 43.662 1.00 60.16 129 GLN A O 1
ATOM 1041 N N . VAL A 1 130 ? -36.889 9.159 42.999 1.00 56.72 130 VAL A N 1
ATOM 1042 C CA . VAL A 1 130 ? -37.323 9.871 44.194 1.00 56.72 130 VAL A CA 1
ATOM 1043 C C . VAL A 1 130 ? -38.833 9.964 44.039 1.00 56.72 130 VAL A C 1
ATOM 1045 O O . VAL A 1 130 ? -39.334 10.720 43.212 1.00 56.72 130 VAL A O 1
ATOM 1048 N N . VAL A 1 131 ? -39.541 9.064 44.715 1.00 59.28 131 VAL A N 1
ATOM 1049 C CA . VAL A 1 131 ? -40.985 9.165 44.874 1.00 59.28 131 VAL A CA 1
ATOM 1050 C C . VAL A 1 131 ? -41.163 10.258 45.915 1.00 59.28 131 VAL A C 1
ATOM 1052 O O . VAL A 1 131 ? -40.862 10.037 47.087 1.00 59.28 131 VAL A O 1
ATOM 1055 N N . ASP A 1 132 ? -41.541 11.454 45.469 1.00 54.16 132 ASP A N 1
ATOM 1056 C CA . ASP A 1 132 ? -41.923 12.541 46.365 1.00 54.16 132 ASP A CA 1
ATOM 1057 C C . ASP A 1 132 ? -43.204 12.120 47.094 1.00 54.16 132 ASP A C 1
ATOM 1059 O O . ASP A 1 132 ? -44.315 12.249 46.582 1.00 54.16 132 ASP A O 1
ATOM 1063 N N . TRP A 1 133 ? -43.039 11.563 48.292 1.00 53.06 133 TRP A N 1
ATOM 1064 C CA . TRP A 1 133 ? -44.127 11.330 49.232 1.00 53.06 133 TRP A CA 1
ATOM 1065 C C . TRP A 1 133 ? -44.427 12.640 49.960 1.00 53.06 133 TRP A C 1
ATOM 1067 O O . TRP A 1 133 ? -44.001 12.835 51.093 1.00 53.06 133 TRP A O 1
ATOM 1077 N N . ASN A 1 134 ? -45.141 13.546 49.295 1.00 54.88 134 ASN A N 1
ATOM 1078 C CA . ASN A 1 134 ? -45.849 14.623 49.980 1.00 54.88 134 ASN A CA 1
ATOM 1079 C C . ASN A 1 134 ? -47.315 14.204 50.135 1.00 54.88 134 ASN A C 1
ATOM 1081 O O . ASN A 1 134 ? -48.107 14.347 49.202 1.00 54.88 134 ASN A O 1
ATOM 1085 N N . CYS A 1 135 ? -47.645 13.662 51.306 1.00 46.31 135 CYS A N 1
ATOM 1086 C CA . CYS A 1 135 ? -48.994 13.562 51.862 1.00 46.31 135 CYS A CA 1
ATOM 1087 C C . CYS A 1 135 ? -48.908 13.916 53.346 1.00 46.31 135 CYS A C 1
ATOM 1089 O O . CYS A 1 135 ? -48.040 13.319 54.024 1.00 46.31 135 CYS A O 1
#

Radius of gyration: 23.4 Å; chains: 1; bounding box: 72×31×73 Å

Secondary structure (DSSP, 8-state):
--EEEE-HHHHHHHHHH-HHHHTTS-SSHHHHHHHHHHHHHTPEEEEE-GGGPEEEEEEEEETTEEEEEEEEEEE-TTSS-TTEEEEEEEEEHHHHHHHHHHHHHHHHHHHHHHHHHHHHHHHHHTS--------

pLDDT: mean 87.19, std 12.02, range [46.31, 97.75]